Protein AF-A0A2A7BV75-F1 (afdb_monomer)

Radius of gyration: 14.36 Å; Cα contacts (8 Å, |Δi|>4): 130; chains: 1; bounding box: 36×21×47 Å

Sequence (93 aa):
MELDLRRKVLYIFNIAVLPSYRNKGIGSSLLNEAISITNKKDISKIYLEVAESNTIALQLYKKRGFKPIEKMENFYVNTNEHAMEMELIVAKS

Solvent-accessible surface area (backbone atoms only — not comparable to full-atom values): 5697 Å² total; per-residue (Å²): 134,83,81,73,88,80,67,42,69,44,76,55,90,81,86,90,69,60,79,96,56,56,98,69,56,53,70,59,53,54,50,48,53,62,55,57,52,29,82,80,61,70,29,46,36,38,40,35,73,42,51,68,85,44,54,69,58,52,51,53,41,46,75,72,62,33,40,82,76,47,78,39,76,49,62,40,74,92,72,59,37,38,28,33,34,32,41,30,79,48,81,85,129

InterPro domains:
  IPR000182 GNAT domain [PF00583] (7-66)
  IPR000182 GNAT domain [PS51186] (1-91)
  IPR016181 Acyl-CoA N-acyltransferase [SSF55729] (7-87)
  IPR051556 N-terminal and lysine N-acetyltransferase [PTHR42919] (8-86)

Mean predicted aligned error: 5.05 Å

Nearest PDB structures (foldseek):
  2cnt-assembly4_D  TM=9.365E-01  e=6.566E-07  Salmonella enterica subsp. enterica serovar Typhimurium str. LT2
  4pv6-assembly8_N  TM=9.344E-01  e=1.646E-06  Thermoplasma volcanium GSS1
  6ygd-assembly1_A  TM=9.254E-01  e=2.140E-06  Saccharomyces cerevisiae
  7mx2-assembly1_A  TM=9.255E-01  e=1.179E-05  Homo sapiens
  2fia-assembly1_A  TM=8.733E-01  e=1.984E-04  Enterococcus faecalis V583

Secondary structure (DSSP, 8-state):
----TT-EEEE-------GGGTTSSHHHHHHHHHHHTGGGTTEEEEEEEEETT-HHHHHHHHHTT-EEEEEEEEEETTTTEEEEEEEEEPPP-

Structure (mmCIF, N/CA/C/O backbone):
data_AF-A0A2A7BV75-F1
#
_entry.id   AF-A0A2A7BV75-F1
#
loop_
_atom_site.group_PDB
_atom_site.id
_atom_site.type_symbol
_atom_site.label_atom_id
_atom_site.labe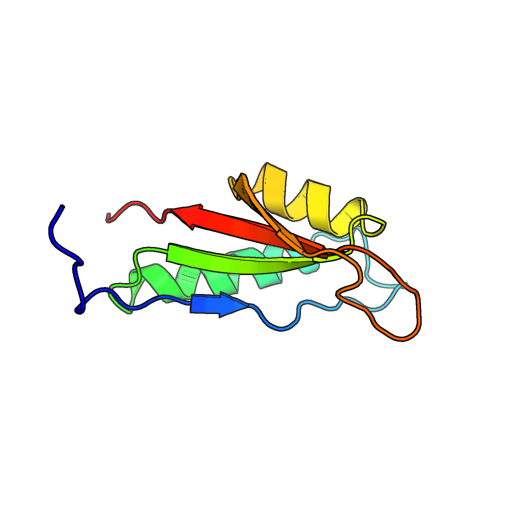l_alt_id
_atom_site.label_comp_id
_atom_site.label_asym_id
_atom_site.label_entity_id
_atom_site.label_seq_id
_atom_site.pdbx_PDB_ins_code
_atom_site.Cartn_x
_atom_site.Cartn_y
_atom_site.Cartn_z
_atom_site.occupancy
_atom_site.B_iso_or_equiv
_atom_site.auth_seq_id
_atom_site.auth_comp_id
_atom_site.auth_asym_id
_atom_site.auth_atom_id
_atom_site.pdbx_PDB_model_num
ATOM 1 N N . MET A 1 1 ? 2.516 3.455 27.360 1.00 44.31 1 MET A N 1
ATOM 2 C CA . MET A 1 1 ? 2.009 3.204 25.997 1.00 44.31 1 MET A CA 1
ATOM 3 C C . MET A 1 1 ? 1.456 1.797 26.004 1.00 44.31 1 MET A C 1
ATOM 5 O O . MET A 1 1 ? 2.223 0.847 26.039 1.00 44.31 1 MET A O 1
ATOM 9 N N . GLU A 1 2 ? 0.146 1.678 26.158 1.00 49.38 2 GLU A N 1
ATOM 10 C CA . GLU A 1 2 ? -0.527 0.387 26.269 1.00 49.38 2 GLU A CA 1
ATOM 11 C C . GLU A 1 2 ? -0.602 -0.225 24.865 1.00 49.38 2 GLU A C 1
ATOM 13 O O . GLU A 1 2 ? -1.156 0.384 23.947 1.00 49.38 2 GLU A O 1
ATOM 18 N N . LEU A 1 3 ? 0.040 -1.377 24.667 1.00 51.22 3 LEU A N 1
ATOM 19 C CA . LEU A 1 3 ? -0.107 -2.163 23.446 1.00 51.22 3 LEU A CA 1
ATOM 20 C C . LEU A 1 3 ? -1.549 -2.675 23.413 1.00 51.22 3 LEU A C 1
ATOM 22 O O . LEU A 1 3 ? -1.908 -3.583 24.160 1.00 51.22 3 LEU A O 1
ATOM 26 N N . ASP A 1 4 ? -2.389 -2.069 22.576 1.00 58.66 4 ASP A N 1
ATOM 27 C CA . ASP A 1 4 ? -3.753 -2.543 22.345 1.00 58.66 4 ASP A CA 1
ATOM 28 C C . ASP A 1 4 ? -3.707 -3.841 21.525 1.00 58.66 4 ASP A C 1
ATOM 30 O O . ASP A 1 4 ? -3.800 -3.844 20.297 1.00 58.66 4 ASP A O 1
ATOM 34 N N . LEU A 1 5 ? -3.543 -4.958 22.236 1.00 59.34 5 LEU A N 1
ATOM 35 C CA . LEU A 1 5 ? -3.475 -6.319 21.698 1.00 59.34 5 LEU A CA 1
ATOM 36 C C . LEU A 1 5 ? -4.798 -6.802 21.065 1.00 59.34 5 LEU A C 1
ATOM 38 O O . LEU A 1 5 ? -4.882 -7.958 20.656 1.00 59.34 5 LEU A O 1
ATOM 42 N N . ARG A 1 6 ? -5.851 -5.969 20.995 1.00 65.69 6 ARG A N 1
ATOM 43 C CA . ARG A 1 6 ? -7.180 -6.380 20.502 1.00 65.69 6 ARG A CA 1
ATOM 44 C C . ARG A 1 6 ? -7.527 -5.879 19.105 1.00 65.69 6 ARG A C 1
ATOM 46 O O . ARG A 1 6 ? -8.533 -6.325 18.550 1.00 65.69 6 ARG A O 1
ATOM 53 N N . ARG A 1 7 ? -6.750 -4.966 18.517 1.00 71.69 7 ARG A N 1
ATOM 54 C CA . ARG A 1 7 ? -7.108 -4.389 17.213 1.00 71.69 7 ARG A CA 1
ATOM 55 C C . ARG A 1 7 ? -6.676 -5.288 16.067 1.00 71.69 7 ARG A C 1
ATOM 57 O O . ARG A 1 7 ? -5.498 -5.583 15.893 1.00 71.69 7 ARG A O 1
ATOM 64 N N . LYS A 1 8 ? -7.655 -5.700 15.263 1.00 88.31 8 LYS A N 1
ATOM 65 C CA . LYS A 1 8 ? -7.411 -6.462 14.040 1.00 88.31 8 LYS A CA 1
ATOM 66 C C . LYS A 1 8 ? -6.772 -5.558 12.994 1.00 88.31 8 LYS A C 1
ATOM 68 O O . LYS A 1 8 ? -7.113 -4.380 12.865 1.00 88.31 8 LYS A O 1
ATOM 73 N N . VAL A 1 9 ? -5.874 -6.146 12.221 1.00 92.19 9 VAL A N 1
ATOM 74 C CA . VAL A 1 9 ? -5.179 -5.495 11.113 1.00 92.19 9 VAL A CA 1
ATOM 75 C C . VAL A 1 9 ? -5.420 -6.298 9.840 1.00 92.19 9 VAL A C 1
ATOM 77 O O . VAL A 1 9 ? -5.634 -7.511 9.899 1.00 92.19 9 VAL A O 1
ATOM 80 N N . LEU A 1 10 ? -5.434 -5.621 8.696 1.00 95.00 10 LEU A N 1
ATOM 81 C CA . LEU A 1 10 ? -5.518 -6.259 7.385 1.00 95.00 10 LEU A CA 1
ATOM 82 C C . LEU A 1 10 ? -4.158 -6.158 6.700 1.00 95.00 10 LEU A C 1
ATOM 84 O O . LEU A 1 10 ? -3.631 -5.061 6.562 1.00 95.00 10 LEU A O 1
ATOM 88 N N . TYR A 1 11 ? -3.624 -7.284 6.235 1.00 96.62 11 TYR A N 1
ATOM 89 C CA . TYR A 1 11 ? -2.438 -7.309 5.379 1.00 96.62 11 TYR A CA 1
ATOM 90 C C . TYR A 1 11 ? -2.853 -7.570 3.933 1.00 96.62 11 TYR A C 1
ATOM 92 O O . TYR A 1 11 ? -3.564 -8.539 3.648 1.00 96.62 11 TYR A O 1
ATOM 100 N N . ILE A 1 12 ? -2.430 -6.697 3.019 1.00 97.38 12 ILE A N 1
ATOM 101 C CA . ILE A 1 12 ? -2.599 -6.898 1.579 1.00 97.38 12 ILE A CA 1
ATOM 102 C C . ILE A 1 12 ? -1.316 -7.521 1.039 1.00 97.38 12 ILE A C 1
ATOM 104 O O . ILE A 1 12 ? -0.341 -6.823 0.799 1.00 97.38 12 ILE A O 1
ATOM 108 N N . PHE A 1 13 ? -1.350 -8.829 0.787 1.00 95.19 13 PHE A N 1
ATOM 109 C CA . PHE A 1 13 ? -0.195 -9.537 0.231 1.00 95.19 13 PHE A CA 1
ATOM 110 C C . PHE A 1 13 ? 0.035 -9.237 -1.250 1.00 95.19 13 PHE A C 1
ATOM 112 O O . PHE A 1 13 ? 1.170 -9.097 -1.684 1.00 95.19 13 PHE A O 1
ATOM 119 N N . ASN A 1 14 ? -1.032 -9.189 -2.057 1.00 94.31 14 ASN A N 1
ATOM 120 C CA . ASN A 1 14 ? -0.908 -9.053 -3.506 1.00 94.31 14 ASN A CA 1
ATOM 121 C C . ASN A 1 14 ? -2.073 -8.271 -4.114 1.00 94.31 14 ASN A C 1
ATOM 123 O O . ASN A 1 14 ? -3.240 -8.603 -3.904 1.00 94.31 14 ASN A O 1
ATOM 127 N N . ILE A 1 15 ? -1.744 -7.293 -4.960 1.00 95.31 15 ILE A N 1
ATOM 128 C CA . ILE A 1 15 ? -2.662 -6.693 -5.932 1.00 95.31 15 ILE A CA 1
ATOM 129 C C . ILE A 1 15 ? -1.959 -6.708 -7.284 1.00 95.31 15 ILE A C 1
ATOM 131 O O . ILE A 1 15 ? -0.919 -6.078 -7.467 1.00 95.31 15 ILE A O 1
ATOM 135 N N . ALA A 1 16 ? -2.549 -7.406 -8.251 1.00 94.88 16 ALA A N 1
ATOM 136 C CA . ALA A 1 16 ? -1.995 -7.534 -9.589 1.00 94.88 16 ALA A CA 1
ATOM 137 C C . ALA A 1 16 ? -3.056 -7.228 -10.647 1.00 94.88 16 ALA A C 1
ATOM 139 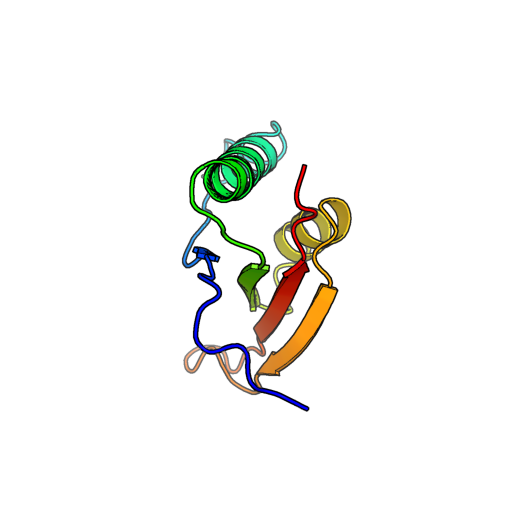O O . ALA A 1 16 ? -4.198 -7.673 -10.568 1.00 94.88 16 ALA A O 1
ATOM 140 N N . VAL A 1 17 ? -2.648 -6.475 -11.667 1.00 95.50 17 VAL A N 1
ATOM 141 C CA . VAL A 1 17 ? -3.445 -6.217 -12.868 1.00 95.50 17 VAL A CA 1
ATOM 142 C C . VAL A 1 17 ? -2.577 -6.531 -14.080 1.00 95.50 17 VAL A C 1
ATOM 144 O O . VAL A 1 17 ? -1.451 -6.025 -14.197 1.00 95.50 17 VAL A O 1
ATOM 147 N N . LEU A 1 18 ? -3.108 -7.362 -14.981 1.00 96.62 18 LEU A N 1
ATOM 148 C CA . LEU A 1 18 ? -2.459 -7.708 -16.245 1.00 96.62 18 LEU A CA 1
ATOM 149 C C . LEU A 1 18 ? -2.083 -6.435 -17.026 1.00 96.62 18 LEU A C 1
ATOM 151 O O . LEU A 1 18 ? -2.890 -5.502 -17.058 1.00 96.62 18 LEU A O 1
ATOM 155 N N . PRO A 1 19 ? -0.906 -6.374 -17.684 1.00 95.25 19 PRO A N 1
ATOM 156 C CA . PRO A 1 19 ? -0.432 -5.166 -18.366 1.00 95.25 19 PRO A CA 1
ATOM 157 C C . PRO A 1 19 ? -1.454 -4.517 -19.312 1.00 95.25 19 PRO A C 1
ATOM 159 O O . PRO A 1 19 ? -1.652 -3.306 -19.249 1.00 95.25 19 PRO A O 1
ATOM 162 N N . SER A 1 20 ? -2.180 -5.316 -20.100 1.00 97.75 20 SER A N 1
ATOM 163 C CA . SER A 1 20 ? -3.219 -4.869 -21.048 1.00 97.75 20 SER A CA 1
ATOM 164 C C . SER A 1 20 ? -4.475 -4.255 -20.397 1.00 97.75 20 SER A C 1
ATOM 166 O O . SER A 1 20 ? -5.319 -3.657 -21.075 1.00 97.75 20 SER A O 1
ATOM 168 N N . TYR A 1 21 ? -4.601 -4.366 -19.075 1.00 96.88 21 TYR A N 1
ATOM 169 C CA . TYR A 1 21 ? -5.729 -3.871 -18.286 1.00 96.88 21 TYR A CA 1
ATOM 170 C C . TYR A 1 21 ? -5.332 -2.766 -17.289 1.00 96.88 21 TYR A C 1
ATOM 172 O O . TYR A 1 21 ? -6.180 -2.254 -16.555 1.00 96.88 21 TYR A O 1
ATOM 180 N N . ARG A 1 22 ? -4.058 -2.354 -17.258 1.00 93.88 22 ARG A N 1
ATOM 181 C CA . ARG A 1 22 ? -3.582 -1.262 -16.390 1.00 93.88 22 ARG A CA 1
ATOM 182 C C . ARG A 1 22 ? -4.117 0.097 -16.852 1.00 93.88 22 ARG A C 1
ATOM 184 O O . ARG A 1 22 ? -4.617 0.239 -17.962 1.00 93.88 22 ARG A O 1
ATOM 191 N N . ASN A 1 23 ? -4.033 1.100 -15.974 1.00 91.44 23 ASN A N 1
ATOM 192 C CA . ASN A 1 23 ? -4.498 2.479 -16.206 1.00 91.44 23 ASN A CA 1
ATOM 193 C C . ASN A 1 23 ? -6.006 2.638 -16.495 1.00 91.44 23 ASN A C 1
ATOM 195 O O . ASN A 1 23 ? -6.447 3.711 -16.885 1.00 91.44 23 ASN A O 1
ATOM 199 N N . LYS A 1 24 ? -6.813 1.601 -16.232 1.00 95.88 24 LYS A N 1
ATOM 200 C CA . LYS A 1 24 ? -8.283 1.604 -16.376 1.00 95.88 24 LYS A CA 1
ATOM 201 C C . LYS A 1 24 ? -9.030 1.695 -15.037 1.00 95.88 24 LYS A C 1
ATOM 203 O O . LYS A 1 24 ? -10.194 1.336 -14.944 1.00 95.88 24 LYS A O 1
ATOM 208 N N . GLY A 1 25 ? -8.343 2.080 -13.959 1.00 95.75 25 GLY A N 1
ATOM 209 C CA . GLY A 1 25 ? -8.931 2.167 -12.614 1.00 95.75 25 GLY A CA 1
ATOM 210 C C . GLY A 1 25 ? -9.105 0.833 -11.870 1.00 95.75 25 GLY A C 1
ATO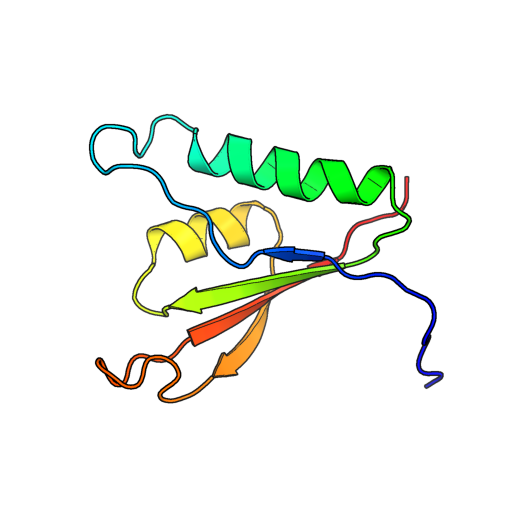M 211 O O . GLY A 1 25 ? -9.482 0.848 -10.703 1.00 95.75 25 GLY A O 1
ATOM 212 N N . ILE A 1 26 ? -8.762 -0.308 -12.475 1.00 97.56 26 ILE A N 1
ATOM 213 C CA . ILE A 1 26 ? -8.959 -1.641 -11.870 1.00 97.56 26 ILE A CA 1
ATOM 214 C C . ILE A 1 26 ? -8.183 -1.800 -10.556 1.00 97.56 26 ILE A C 1
ATOM 216 O O . ILE A 1 26 ? -8.769 -2.179 -9.548 1.00 97.56 26 ILE A O 1
ATOM 220 N N . GLY A 1 27 ? -6.893 -1.445 -10.528 1.00 96.75 27 GLY A N 1
ATOM 221 C CA . GLY A 1 27 ? -6.087 -1.524 -9.300 1.00 96.75 27 GLY A CA 1
ATOM 222 C C . GLY A 1 27 ? -6.643 -0.649 -8.170 1.00 96.75 27 GLY A C 1
ATOM 223 O O . GLY A 1 27 ? -6.698 -1.078 -7.023 1.00 96.75 27 GLY A O 1
ATOM 224 N N . SER A 1 28 ? -7.150 0.541 -8.511 1.00 97.19 28 SER A N 1
ATOM 225 C CA . SER A 1 28 ? -7.876 1.403 -7.569 1.00 97.19 28 SER A CA 1
ATOM 226 C C . SER A 1 28 ? -9.144 0.740 -7.038 1.00 97.19 28 SER A C 1
ATOM 228 O O . SER A 1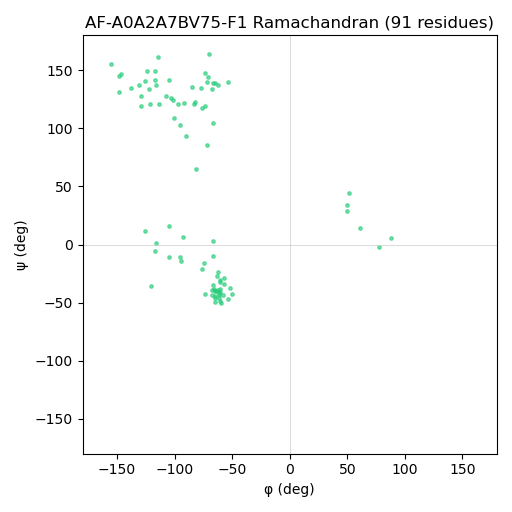 28 ? -9.417 0.836 -5.849 1.00 97.19 28 SER A O 1
ATOM 230 N N . SER A 1 29 ? -9.917 0.083 -7.904 1.00 97.75 29 SER A N 1
ATOM 231 C CA . SER A 1 29 ? -11.148 -0.602 -7.506 1.00 97.75 29 SER A CA 1
ATOM 232 C C . SER A 1 29 ? -10.867 -1.768 -6.559 1.00 97.75 29 SER A C 1
ATOM 234 O O . SER A 1 29 ? -11.542 -1.894 -5.544 1.00 97.75 29 SER A O 1
ATOM 236 N N . LEU A 1 30 ? -9.846 -2.579 -6.854 1.00 97.56 30 LEU A N 1
ATOM 237 C CA . LEU A 1 30 ? -9.425 -3.693 -5.996 1.00 97.56 30 LEU A CA 1
ATOM 238 C C . LEU A 1 30 ? -8.975 -3.201 -4.616 1.00 97.56 30 LEU A C 1
ATOM 240 O O . LEU A 1 30 ? -9.401 -3.735 -3.596 1.00 97.56 30 LEU A O 1
ATOM 244 N N . LEU A 1 31 ? -8.152 -2.150 -4.581 1.00 97.44 31 LEU A N 1
ATOM 245 C CA . LEU A 1 31 ? -7.683 -1.559 -3.330 1.00 97.44 31 LEU A CA 1
ATOM 246 C C . LEU A 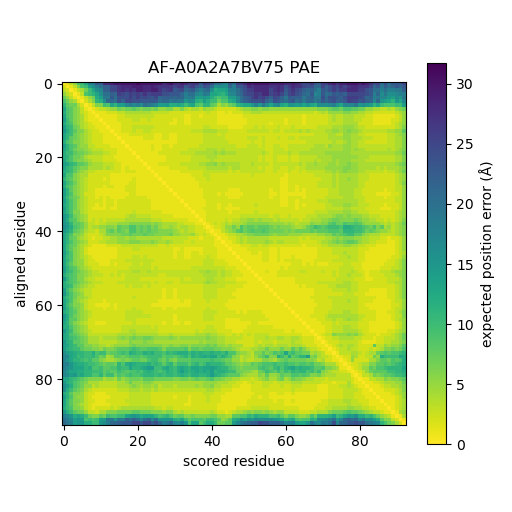1 31 ? -8.835 -0.965 -2.508 1.00 97.44 31 LEU A C 1
ATOM 248 O O . LEU A 1 31 ? -8.872 -1.140 -1.295 1.00 97.44 31 LEU A O 1
ATOM 252 N N . ASN A 1 32 ? -9.795 -0.302 -3.155 1.00 95.81 32 ASN A N 1
ATOM 253 C CA . ASN A 1 32 ? -10.976 0.224 -2.470 1.00 95.81 32 ASN A CA 1
ATOM 254 C C . ASN A 1 32 ? -11.821 -0.881 -1.848 1.00 95.81 32 ASN A C 1
ATOM 256 O O . ASN A 1 32 ? -12.317 -0.698 -0.743 1.00 95.81 32 ASN A O 1
ATOM 260 N N . GLU A 1 33 ? -11.969 -2.015 -2.530 1.00 95.25 33 GLU A N 1
ATOM 261 C CA . GLU A 1 33 ? -12.692 -3.151 -1.969 1.00 95.25 33 GLU A CA 1
ATOM 262 C C . GLU A 1 33 ? -11.943 -3.755 -0.776 1.00 95.25 33 GLU A C 1
ATOM 264 O O . GLU A 1 33 ? -12.550 -4.040 0.251 1.00 95.25 33 GLU A O 1
ATOM 269 N N . ALA A 1 34 ? -10.611 -3.851 -0.835 1.00 94.88 34 ALA A N 1
ATOM 270 C CA . ALA A 1 34 ? -9.818 -4.272 0.321 1.00 94.88 34 ALA A CA 1
ATOM 271 C C . ALA A 1 34 ? -9.985 -3.317 1.519 1.00 94.88 34 ALA A C 1
ATOM 273 O O . ALA A 1 34 ? -10.127 -3.764 2.657 1.00 94.88 34 ALA A O 1
ATOM 274 N N . ILE A 1 35 ? -10.026 -2.004 1.266 1.00 94.94 35 ILE A N 1
ATOM 275 C CA . ILE A 1 35 ? -10.311 -0.995 2.292 1.00 94.94 35 ILE A CA 1
ATOM 276 C C . ILE A 1 35 ? -11.751 -1.138 2.808 1.00 94.94 35 ILE A C 1
ATOM 278 O O . ILE A 1 35 ? -11.967 -1.024 4.006 1.00 94.94 35 ILE A O 1
ATOM 282 N N . SER A 1 36 ? -12.735 -1.440 1.957 1.00 93.56 36 SER A N 1
ATOM 283 C CA . SER A 1 36 ? -14.147 -1.548 2.362 1.00 93.56 36 SER A CA 1
ATOM 284 C C . SER A 1 36 ? -14.394 -2.677 3.378 1.00 93.56 36 SER A C 1
ATOM 286 O O . SER A 1 36 ? -15.297 -2.579 4.216 1.00 93.56 36 SER A O 1
ATOM 288 N N . ILE A 1 37 ? -13.559 -3.726 3.362 1.00 91.62 37 ILE A N 1
ATOM 289 C CA . ILE A 1 37 ? -13.608 -4.844 4.316 1.00 91.62 37 ILE A CA 1
ATOM 290 C C . ILE A 1 37 ? -13.402 -4.367 5.760 1.00 91.62 37 ILE A C 1
ATOM 292 O O . ILE A 1 37 ? -13.974 -4.958 6.683 1.00 91.62 37 ILE A O 1
ATOM 296 N N . THR A 1 38 ? -12.612 -3.312 5.980 1.00 91.19 38 THR A N 1
ATOM 297 C CA . THR A 1 38 ? -12.243 -2.867 7.332 1.00 91.19 38 THR A CA 1
ATOM 298 C C . THR A 1 38 ? -13.441 -2.338 8.116 1.00 91.19 38 THR A C 1
ATOM 300 O O . THR A 1 38 ? -13.575 -2.656 9.301 1.00 91.19 38 THR A O 1
ATOM 303 N N . ASN A 1 39 ? -14.385 -1.685 7.428 1.00 84.75 39 ASN A N 1
ATOM 304 C CA . ASN A 1 39 ? -15.641 -1.179 7.989 1.00 84.75 39 ASN A CA 1
ATOM 305 C C . ASN A 1 39 ? -16.488 -2.278 8.651 1.00 84.75 39 ASN A C 1
ATOM 307 O O . ASN A 1 39 ? -17.246 -2.010 9.576 1.00 84.75 39 ASN A O 1
ATOM 311 N N . LYS A 1 40 ? -16.374 -3.530 8.189 1.00 83.25 40 LYS A N 1
ATOM 312 C CA . LYS A 1 40 ? -17.197 -4.654 8.668 1.00 83.25 40 LYS A CA 1
ATOM 313 C C . LYS A 1 40 ? -16.526 -5.481 9.766 1.00 83.25 40 LYS A C 1
ATOM 315 O O . LYS A 1 40 ? -17.166 -6.367 10.325 1.00 83.25 40 LYS A O 1
ATOM 320 N N . LYS A 1 41 ? -15.229 -5.275 10.024 1.00 84.12 41 LYS A N 1
ATOM 321 C CA . LYS A 1 41 ? -14.402 -6.219 10.800 1.00 84.12 41 LYS A CA 1
ATOM 322 C C . LYS A 1 41 ? -13.672 -5.612 12.001 1.00 84.12 41 LYS A C 1
ATOM 324 O O . LYS A 1 41 ? -12.830 -6.302 12.573 1.00 84.12 41 LYS A O 1
ATOM 329 N N . ASP A 1 42 ? -14.007 -4.380 12.392 1.00 86.00 42 ASP A N 1
ATOM 330 C CA . ASP A 1 42 ? -13.311 -3.622 13.450 1.00 86.00 42 ASP A CA 1
ATOM 331 C C . ASP A 1 42 ? -11.788 -3.580 13.219 1.00 86.00 42 ASP A C 1
ATOM 333 O O . ASP A 1 42 ? -10.974 -3.835 14.107 1.00 86.00 42 ASP A O 1
ATOM 337 N N . ILE A 1 43 ? -11.403 -3.329 11.964 1.00 91.81 43 ILE A N 1
ATOM 338 C CA . ILE A 1 43 ? -10.005 -3.230 11.544 1.00 91.81 43 ILE A CA 1
ATOM 339 C C . ILE A 1 43 ? -9.623 -1.757 11.519 1.00 91.81 43 ILE A C 1
ATOM 341 O O . ILE A 1 43 ? -10.212 -0.972 10.781 1.00 91.81 43 ILE A O 1
ATOM 345 N N . SER A 1 44 ? -8.612 -1.382 12.299 1.00 91.12 44 SER A N 1
ATOM 346 C CA . SER A 1 44 ? -8.162 0.013 12.390 1.00 91.12 44 SER A CA 1
ATOM 347 C C . SER A 1 44 ? -7.014 0.353 11.445 1.00 91.12 44 SER A C 1
ATOM 349 O O . SER A 1 44 ? -6.671 1.525 11.301 1.00 91.12 44 SER A O 1
ATOM 351 N N . LYS A 1 45 ? -6.360 -0.661 10.866 1.00 93.44 45 LYS A N 1
ATOM 352 C CA . LYS A 1 45 ? -5.132 -0.485 10.088 1.00 93.44 45 LYS A CA 1
ATOM 353 C C . LYS A 1 45 ? -5.024 -1.474 8.937 1.00 93.44 45 LYS A C 1
ATOM 355 O O . LYS A 1 45 ? -5.443 -2.627 9.065 1.00 93.44 45 LYS A O 1
ATOM 360 N N . ILE A 1 46 ? -4.415 -1.013 7.851 1.00 96.56 46 ILE A N 1
ATOM 361 C CA . ILE A 1 46 ? -4.026 -1.835 6.708 1.00 96.56 46 ILE A CA 1
A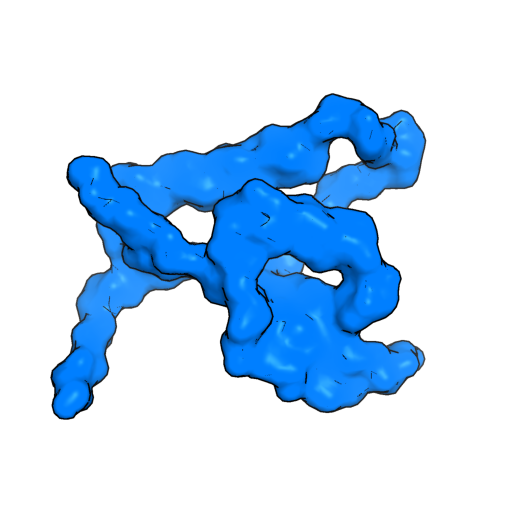TOM 362 C C . ILE A 1 46 ? -2.526 -1.698 6.490 1.00 96.56 46 ILE A C 1
ATOM 364 O O . ILE A 1 46 ? -2.028 -0.574 6.463 1.00 96.56 46 ILE A O 1
ATOM 368 N N . TYR A 1 47 ? -1.854 -2.824 6.284 1.00 97.38 47 TYR A N 1
ATOM 369 C CA . TYR A 1 47 ? -0.442 -2.899 5.933 1.00 97.38 47 TYR A CA 1
ATOM 370 C C . TYR A 1 47 ? -0.253 -3.520 4.553 1.00 97.38 47 TYR A C 1
ATOM 372 O O . TYR A 1 47 ? -1.056 -4.350 4.107 1.00 97.38 47 TYR A O 1
ATOM 380 N N . LEU A 1 48 ? 0.808 -3.090 3.882 1.00 97.81 48 LEU A N 1
ATOM 381 C CA . LEU A 1 48 ? 1.313 -3.699 2.660 1.00 97.81 48 LEU A CA 1
ATOM 382 C C . LEU A 1 48 ? 2.796 -3.401 2.501 1.00 97.81 48 LEU A C 1
ATOM 384 O O . LEU A 1 48 ? 3.280 -2.361 2.948 1.00 97.81 48 LEU A O 1
ATOM 388 N N . GLU A 1 49 ? 3.475 -4.260 1.762 1.00 96.94 49 GLU A N 1
ATOM 389 C CA . GLU A 1 49 ? 4.821 -4.034 1.273 1.00 96.94 49 GLU A CA 1
ATOM 390 C C . GLU A 1 49 ? 4.788 -3.693 -0.220 1.00 96.94 49 GLU A C 1
ATOM 392 O O . GLU A 1 49 ? 4.024 -4.249 -1.014 1.00 96.94 49 GLU A O 1
ATOM 397 N N . VAL A 1 50 ? 5.641 -2.762 -0.635 1.00 96.12 50 VAL A N 1
ATOM 398 C CA . VAL A 1 50 ? 5.786 -2.394 -2.044 1.00 96.12 50 VAL A CA 1
ATOM 399 C C . VAL A 1 50 ? 7.251 -2.209 -2.396 1.00 96.12 50 VAL A C 1
ATOM 401 O O . VAL A 1 50 ? 8.006 -1.576 -1.666 1.00 96.12 50 VAL A O 1
ATOM 404 N N . ALA A 1 51 ? 7.660 -2.772 -3.528 1.00 95.25 51 ALA A N 1
ATOM 405 C CA . ALA A 1 51 ? 9.009 -2.611 -4.055 1.00 95.25 51 ALA A CA 1
ATOM 406 C C . ALA A 1 51 ? 9.296 -1.132 -4.388 1.00 95.25 51 ALA A C 1
ATOM 408 O O . ALA A 1 51 ? 8.431 -0.458 -4.961 1.00 95.25 51 ALA A O 1
ATOM 409 N N . GLU A 1 52 ? 10.486 -0.617 -4.056 1.00 93.06 52 GLU A N 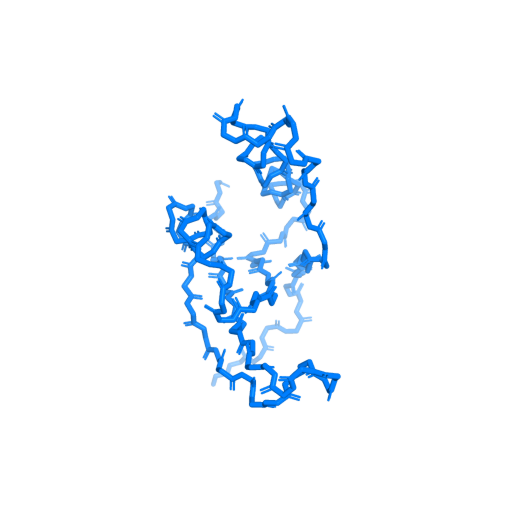1
ATOM 410 C CA . GLU A 1 52 ? 10.832 0.797 -4.295 1.00 93.06 52 GLU A CA 1
ATOM 411 C C . GLU A 1 52 ? 10.781 1.173 -5.786 1.00 93.06 52 GLU A C 1
ATOM 413 O O . GLU A 1 52 ? 10.409 2.301 -6.123 1.00 93.06 52 GLU A O 1
ATOM 418 N N . SER A 1 53 ? 11.070 0.232 -6.696 1.00 94.19 53 SER A N 1
ATOM 419 C CA . SER A 1 53 ? 10.972 0.479 -8.140 1.00 94.19 53 SER A CA 1
ATOM 420 C C . SER A 1 53 ? 9.528 0.522 -8.655 1.00 94.19 53 SER A C 1
ATOM 422 O O . SER A 1 53 ? 9.272 1.047 -9.746 1.00 94.19 53 SER A O 1
ATOM 424 N N . ASN A 1 54 ? 8.550 0.027 -7.885 1.00 94.38 54 ASN A N 1
ATOM 425 C CA . ASN A 1 54 ? 7.147 -0.030 -8.291 1.00 94.38 54 ASN A CA 1
ATOM 426 C C . ASN A 1 54 ? 6.440 1.317 -8.073 1.00 94.38 54 ASN A C 1
ATOM 428 O O . ASN A 1 54 ? 5.504 1.467 -7.282 1.00 94.38 54 ASN A O 1
ATOM 432 N N . THR A 1 55 ? 6.894 2.318 -8.825 1.00 94.19 55 THR A N 1
ATOM 433 C CA . THR A 1 55 ? 6.420 3.706 -8.754 1.00 94.19 55 THR A CA 1
ATOM 434 C C . THR A 1 55 ? 4.913 3.840 -8.985 1.00 94.19 55 THR A C 1
ATOM 436 O O . THR A 1 55 ? 4.269 4.674 -8.347 1.00 94.19 55 THR A O 1
ATOM 439 N N . ILE A 1 56 ? 4.323 2.993 -9.835 1.00 93.94 56 ILE A N 1
ATOM 440 C CA . ILE A 1 56 ? 2.878 2.980 -10.109 1.00 93.94 56 ILE A CA 1
ATOM 441 C C . ILE A 1 56 ? 2.097 2.583 -8.850 1.00 93.94 56 ILE A C 1
ATOM 443 O O . ILE A 1 56 ? 1.148 3.276 -8.475 1.00 93.94 56 ILE A O 1
ATOM 447 N N . ALA A 1 57 ? 2.493 1.494 -8.182 1.00 95.94 57 ALA A N 1
ATOM 448 C CA . ALA A 1 57 ? 1.838 1.046 -6.955 1.00 95.94 57 ALA A CA 1
ATOM 449 C C . ALA A 1 57 ? 2.064 2.038 -5.806 1.00 95.94 57 ALA A C 1
ATOM 451 O O . ALA A 1 57 ? 1.108 2.422 -5.138 1.00 95.94 57 ALA A O 1
ATOM 452 N N . LEU A 1 58 ? 3.290 2.550 -5.648 1.00 96.31 58 LEU A N 1
ATOM 453 C CA . LEU A 1 58 ? 3.608 3.597 -4.671 1.00 96.31 58 LEU A CA 1
ATOM 454 C C . LEU A 1 58 ? 2.698 4.823 -4.824 1.00 96.31 58 LEU A C 1
ATOM 456 O O . LEU A 1 58 ? 2.151 5.321 -3.841 1.00 96.31 58 LEU A O 1
ATOM 460 N N . GLN A 1 59 ? 2.508 5.315 -6.051 1.00 95.69 59 GLN A N 1
ATOM 461 C CA . GLN A 1 59 ? 1.610 6.441 -6.309 1.00 95.69 59 GLN A CA 1
ATOM 462 C C . GLN A 1 59 ? 0.149 6.096 -6.011 1.00 95.69 59 GLN A C 1
ATOM 464 O O . GLN A 1 59 ? -0.565 6.930 -5.454 1.00 95.69 59 GLN A O 1
ATOM 469 N N . LEU A 1 60 ? -0.302 4.889 -6.365 1.00 96.12 60 LEU A N 1
ATOM 470 C CA . LEU A 1 60 ? -1.651 4.422 -6.051 1.00 96.12 60 LEU A CA 1
ATOM 471 C C . LEU A 1 60 ? -1.894 4.415 -4.535 1.00 96.12 60 LEU A C 1
ATOM 473 O O . LEU A 1 60 ? -2.876 5.002 -4.081 1.00 96.12 60 LEU A O 1
ATOM 477 N N . TYR A 1 61 ? -0.994 3.809 -3.760 1.00 97.69 61 TYR A N 1
ATOM 478 C CA . TYR A 1 61 ? -1.122 3.708 -2.306 1.00 97.69 61 TYR A CA 1
ATOM 479 C C . TYR A 1 61 ? -1.058 5.083 -1.634 1.00 97.69 61 TYR A C 1
ATOM 481 O O . TYR A 1 61 ? -1.951 5.422 -0.855 1.00 97.69 61 TYR A O 1
ATOM 489 N N . LYS A 1 62 ? -0.099 5.941 -2.015 1.00 97.19 62 LYS A N 1
ATOM 490 C CA . LYS A 1 62 ? -0.009 7.323 -1.504 1.00 97.19 62 LYS A CA 1
ATOM 491 C C . LYS A 1 62 ? -1.285 8.125 -1.775 1.00 97.19 62 LYS A C 1
ATOM 493 O O . LYS A 1 62 ? -1.789 8.794 -0.878 1.00 97.19 62 LYS A O 1
ATOM 498 N N . LYS A 1 63 ? -1.864 8.018 -2.980 1.00 96.19 63 LYS A N 1
ATOM 499 C CA . LYS A 1 63 ? -3.141 8.676 -3.326 1.00 96.19 63 LYS A CA 1
ATOM 500 C C . LYS A 1 63 ? -4.322 8.191 -2.480 1.00 96.19 63 LYS A C 1
ATOM 502 O O . LYS A 1 63 ? -5.303 8.915 -2.356 1.00 96.19 63 LYS A O 1
ATOM 507 N N . ARG A 1 64 ? -4.245 6.984 -1.915 1.00 95.69 64 ARG A N 1
ATOM 508 C CA . ARG A 1 64 ? -5.255 6.418 -1.005 1.00 95.69 64 ARG A CA 1
ATOM 509 C C . ARG A 1 64 ? -4.967 6.685 0.472 1.00 95.69 64 ARG A C 1
ATOM 511 O O . ARG A 1 64 ? -5.694 6.182 1.317 1.00 95.69 64 ARG A O 1
ATOM 518 N N . GLY A 1 65 ? -3.950 7.488 0.779 1.00 96.81 65 GLY A N 1
ATOM 519 C CA . GLY A 1 65 ? -3.622 7.895 2.144 1.00 96.81 65 GLY A CA 1
ATOM 520 C C . GLY A 1 65 ? -2.680 6.947 2.882 1.00 96.81 65 GLY A C 1
ATOM 521 O O . GLY A 1 65 ? -2.418 7.183 4.060 1.00 96.81 65 GLY A O 1
ATOM 522 N N . PHE A 1 66 ? -2.146 5.917 2.214 1.00 97.88 66 PHE A N 1
ATOM 523 C CA . PHE A 1 66 ? -1.092 5.096 2.803 1.00 97.88 66 PHE A CA 1
ATOM 524 C C . PHE A 1 66 ? 0.167 5.935 3.022 1.00 97.88 66 PHE A C 1
ATOM 526 O O . PHE A 1 66 ? 0.571 6.722 2.157 1.00 97.88 66 PHE A O 1
ATOM 533 N N . LYS A 1 67 ? 0.813 5.728 4.166 1.00 97.81 67 LYS A N 1
ATOM 534 C CA . LYS A 1 67 ? 2.059 6.385 4.555 1.00 97.81 67 LYS A CA 1
ATOM 535 C C . LYS A 1 67 ? 3.167 5.345 4.701 1.00 97.81 67 LYS A C 1
ATOM 537 O O . LYS A 1 67 ? 2.885 4.256 5.190 1.00 97.81 67 LYS A O 1
ATOM 542 N N . PRO A 1 68 ? 4.404 5.651 4.284 1.00 96.62 68 PRO A N 1
ATOM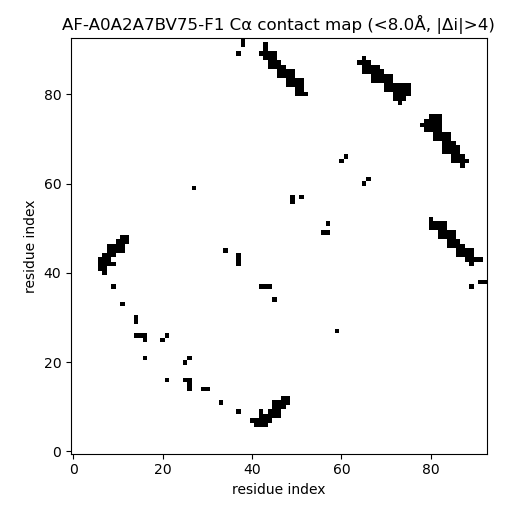 543 C CA . PRO A 1 68 ? 5.532 4.763 4.533 1.00 96.62 68 PRO A CA 1
ATOM 544 C C . PRO A 1 68 ? 5.826 4.700 6.033 1.00 96.62 68 PRO A C 1
ATOM 546 O O . PRO A 1 68 ? 5.769 5.734 6.702 1.00 96.62 68 PRO A O 1
ATOM 549 N N . ILE A 1 69 ? 6.136 3.509 6.539 1.00 96.38 69 ILE A N 1
ATOM 550 C CA . ILE A 1 69 ? 6.473 3.302 7.955 1.00 96.38 69 ILE A CA 1
ATOM 551 C C . ILE A 1 69 ? 7.867 2.712 8.144 1.00 96.38 69 ILE A C 1
ATOM 553 O O . ILE A 1 69 ? 8.572 3.127 9.059 1.00 96.38 69 ILE A O 1
ATOM 557 N N . GLU A 1 70 ? 8.299 1.829 7.244 1.00 93.81 70 GLU A N 1
ATOM 558 C CA . GLU A 1 70 ? 9.598 1.173 7.331 1.00 93.81 70 GLU A CA 1
ATOM 559 C C . GLU A 1 70 ? 10.157 0.890 5.935 1.00 93.81 70 GLU A C 1
ATOM 561 O O . GLU A 1 70 ? 9.418 0.603 4.988 1.00 93.81 70 GLU A O 1
ATOM 566 N N . LYS A 1 71 ? 11.480 0.999 5.799 1.00 93.56 71 LYS A N 1
ATOM 567 C CA . LYS A 1 71 ? 12.211 0.547 4.617 1.00 93.56 71 LYS A CA 1
ATOM 568 C C . LYS A 1 71 ? 12.864 -0.788 4.948 1.00 93.56 71 LYS A C 1
ATOM 570 O O . LYS A 1 71 ? 13.646 -0.875 5.886 1.00 93.56 71 LYS A O 1
ATOM 575 N N . MET A 1 72 ? 12.577 -1.798 4.139 1.00 92.00 72 MET A N 1
ATOM 576 C CA . MET A 1 72 ? 13.142 -3.135 4.265 1.00 92.00 72 MET A CA 1
ATOM 577 C C . MET A 1 72 ? 14.264 -3.293 3.243 1.00 92.00 72 MET A C 1
ATOM 579 O O . MET A 1 72 ? 14.029 -3.348 2.029 1.00 92.00 72 MET A O 1
ATOM 583 N N . GLU A 1 73 ? 15.502 -3.322 3.729 1.00 88.69 73 GLU A N 1
ATOM 584 C CA . GLU A 1 73 ? 16.669 -3.473 2.869 1.00 88.69 73 GLU A CA 1
ATOM 585 C C . GLU A 1 73 ? 16.772 -4.894 2.301 1.00 88.69 73 GLU A C 1
ATOM 587 O O . GLU A 1 73 ? 16.522 -5.864 3.010 1.00 88.69 73 GLU A O 1
ATOM 592 N N . ASN A 1 74 ? 17.145 -5.020 1.019 1.00 84.38 74 ASN A N 1
ATOM 593 C CA . ASN A 1 74 ? 17.347 -6.299 0.327 1.00 84.38 74 ASN A CA 1
ATOM 594 C C . ASN A 1 74 ? 16.185 -7.300 0.487 1.00 84.38 74 ASN A C 1
ATOM 596 O O . ASN A 1 74 ? 16.399 -8.509 0.534 1.00 84.38 74 ASN A O 1
ATOM 600 N N . PHE A 1 75 ? 14.951 -6.791 0.567 1.00 82.38 75 PHE A N 1
ATOM 601 C CA . PHE A 1 75 ? 13.751 -7.589 0.816 1.00 82.38 75 PHE A CA 1
ATOM 602 C C . PHE A 1 75 ? 13.506 -8.626 -0.288 1.00 82.38 75 PHE A C 1
ATOM 604 O O . PHE A 1 75 ? 13.192 -9.785 -0.016 1.00 82.38 75 PHE A O 1
ATOM 611 N N . TYR A 1 76 ? 13.698 -8.234 -1.550 1.00 81.38 76 TYR A N 1
ATOM 612 C CA . TYR A 1 76 ? 13.621 -9.157 -2.677 1.00 81.38 76 TYR A CA 1
ATOM 613 C C . TYR A 1 76 ? 15.001 -9.759 -2.956 1.00 81.38 76 TYR A C 1
ATOM 615 O O . TYR A 1 76 ? 15.800 -9.204 -3.709 1.00 81.38 76 TYR A O 1
ATOM 623 N N . VAL A 1 77 ? 15.258 -10.932 -2.369 1.00 80.38 77 VAL A N 1
ATOM 624 C CA . VAL A 1 77 ? 16.561 -11.632 -2.396 1.00 80.38 77 VAL A CA 1
ATOM 625 C C . VAL A 1 77 ? 17.131 -11.801 -3.810 1.00 80.38 77 VAL A C 1
ATOM 627 O O . VAL A 1 77 ? 18.331 -11.668 -4.017 1.00 80.38 77 VAL A O 1
ATOM 630 N N . ASN A 1 78 ? 16.279 -12.054 -4.807 1.00 83.31 78 ASN A N 1
ATOM 631 C CA . ASN A 1 78 ? 16.731 -12.301 -6.181 1.00 83.31 78 ASN A CA 1
ATOM 632 C C . ASN A 1 78 ? 17.159 -11.033 -6.932 1.00 83.31 78 ASN A C 1
ATOM 634 O O . ASN A 1 78 ? 17.865 -11.127 -7.933 1.00 83.31 78 ASN A O 1
ATOM 638 N N . THR A 1 79 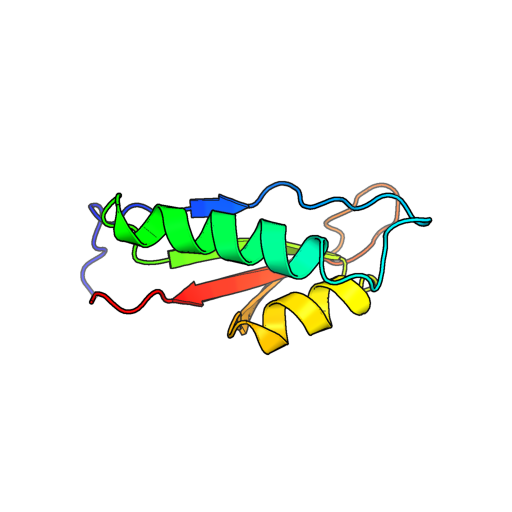? 16.703 -9.861 -6.495 1.00 82.81 79 THR A N 1
ATOM 639 C CA . THR A 1 79 ? 16.951 -8.581 -7.174 1.00 82.81 79 THR A CA 1
ATOM 640 C C . THR A 1 79 ? 17.758 -7.606 -6.319 1.00 82.81 79 THR A C 1
ATOM 642 O O . THR A 1 79 ? 18.121 -6.543 -6.817 1.00 82.81 79 THR A O 1
ATOM 645 N N . ASN A 1 80 ? 18.047 -7.952 -5.056 1.00 85.00 80 ASN A N 1
ATOM 646 C CA . ASN A 1 80 ? 18.549 -7.039 -4.020 1.00 85.00 80 ASN A CA 1
ATOM 647 C C . ASN A 1 80 ? 17.709 -5.759 -3.912 1.00 85.00 80 ASN A C 1
ATOM 649 O O . ASN A 1 80 ? 18.206 -4.691 -3.561 1.00 85.00 80 ASN A O 1
ATOM 653 N N . GLU A 1 81 ? 16.424 -5.851 -4.253 1.00 89.81 81 GLU A N 1
ATOM 654 C CA . GLU A 1 81 ? 15.550 -4.692 -4.271 1.00 89.81 81 GLU A CA 1
ATOM 655 C C . GLU A 1 81 ? 14.985 -4.431 -2.874 1.00 89.81 81 GLU A C 1
ATOM 657 O O . GLU A 1 81 ? 14.527 -5.342 -2.174 1.00 89.81 81 GLU A O 1
ATOM 662 N N . HIS A 1 82 ? 15.002 -3.160 -2.480 1.00 91.75 82 HIS A N 1
ATOM 663 C CA . HIS A 1 82 ? 14.378 -2.698 -1.251 1.00 91.75 82 HIS A CA 1
ATOM 664 C C . HIS A 1 82 ? 12.853 -2.673 -1.379 1.00 91.75 82 HIS A C 1
ATOM 666 O O . HIS A 1 82 ? 12.291 -2.364 -2.435 1.00 91.75 82 HIS A O 1
ATOM 672 N N . ALA A 1 83 ? 12.180 -2.923 -0.265 1.00 94.19 83 ALA A N 1
ATOM 673 C CA . ALA A 1 83 ? 10.750 -2.710 -0.144 1.00 94.19 83 ALA A CA 1
ATOM 674 C C . ALA A 1 83 ? 10.456 -1.603 0.867 1.00 94.19 83 ALA A C 1
ATOM 676 O O . ALA A 1 83 ? 11.280 -1.242 1.706 1.00 94.19 83 ALA A O 1
ATOM 677 N N . MET A 1 84 ? 9.252 -1.067 0.775 1.00 95.94 84 MET A N 1
ATOM 678 C CA . MET A 1 84 ? 8.701 -0.093 1.695 1.00 95.94 84 MET A CA 1
ATOM 679 C C . MET A 1 84 ? 7.430 -0.682 2.284 1.00 95.94 84 MET A C 1
ATOM 681 O O . MET A 1 84 ? 6.502 -1.003 1.539 1.00 95.94 84 MET A O 1
ATOM 685 N N . GLU A 1 85 ? 7.389 -0.827 3.602 1.00 97.25 85 GLU A N 1
ATOM 686 C CA . GLU A 1 85 ? 6.143 -1.112 4.298 1.00 97.25 85 GLU A CA 1
ATOM 687 C C . GLU A 1 85 ? 5.334 0.184 4.395 1.00 97.25 85 GLU A C 1
ATOM 689 O O . GLU A 1 85 ? 5.858 1.266 4.699 1.00 97.25 85 GLU A O 1
ATOM 694 N N . MET A 1 86 ? 4.044 0.089 4.091 1.00 97.94 86 MET A N 1
ATOM 695 C CA . MET A 1 86 ? 3.115 1.205 4.125 1.00 97.94 86 MET A CA 1
ATOM 696 C C . MET A 1 86 ? 1.909 0.888 5.005 1.00 97.94 86 MET A C 1
ATOM 698 O O . MET A 1 86 ? 1.351 -0.203 4.943 1.00 97.94 86 MET A O 1
ATOM 702 N N . GLU A 1 87 ? 1.454 1.888 5.757 1.00 97.75 87 GLU A N 1
ATOM 703 C CA . GLU A 1 87 ? 0.294 1.812 6.643 1.00 97.75 87 GLU A CA 1
ATOM 704 C C . GLU A 1 87 ? -0.815 2.760 6.173 1.00 97.75 87 GLU A C 1
ATOM 706 O O . GLU A 1 87 ? -0.566 3.924 5.847 1.00 97.75 87 GLU A O 1
ATOM 711 N N . LEU A 1 88 ? -2.061 2.288 6.203 1.00 96.75 88 LEU A N 1
ATOM 712 C CA . LEU A 1 88 ? -3.251 3.134 6.195 1.00 96.75 88 LEU A CA 1
ATOM 713 C C . LEU A 1 88 ? -3.981 2.997 7.533 1.00 96.75 88 LEU A C 1
ATOM 715 O O . LEU A 1 88 ? -4.439 1.910 7.886 1.00 96.75 88 LEU A O 1
ATOM 719 N N . ILE A 1 89 ? -4.142 4.115 8.244 1.00 94.19 89 ILE A N 1
ATOM 720 C CA . ILE A 1 89 ? -5.019 4.199 9.416 1.00 94.19 89 ILE A CA 1
ATOM 721 C C . ILE A 1 89 ? -6.449 4.411 8.922 1.00 94.19 89 ILE A C 1
ATOM 723 O O . ILE A 1 89 ? -6.737 5.378 8.217 1.00 94.19 89 ILE A O 1
ATOM 727 N N . VAL A 1 90 ? -7.346 3.509 9.307 1.00 90.00 90 VAL A N 1
ATOM 728 C CA . VAL A 1 90 ? -8.762 3.570 8.949 1.00 90.00 90 VAL A CA 1
ATOM 729 C C . VAL A 1 90 ? -9.507 4.321 10.048 1.00 90.00 90 VAL A C 1
ATOM 731 O O . VAL A 1 90 ? -9.475 3.924 11.215 1.00 90.00 90 VAL A O 1
ATOM 734 N N . ALA A 1 91 ? -10.174 5.416 9.683 1.00 78.00 91 ALA A N 1
ATOM 735 C CA . ALA A 1 91 ? -11.062 6.115 10.601 1.00 78.00 91 ALA A CA 1
ATOM 736 C C . ALA A 1 91 ? -12.278 5.234 10.909 1.00 78.00 91 ALA A C 1
ATOM 738 O O . ALA A 1 91 ? -12.885 4.671 9.999 1.00 78.00 91 ALA A O 1
ATOM 739 N N . LYS A 1 92 ? -12.645 5.133 12.189 1.00 65.31 92 LYS A N 1
ATOM 740 C CA . LYS A 1 92 ? -13.923 4.532 12.568 1.00 65.31 92 LYS A CA 1
ATOM 741 C C . LYS A 1 92 ? -15.031 5.521 12.211 1.00 65.31 92 LYS A C 1
ATOM 743 O O . LYS A 1 92 ? -15.007 6.652 12.693 1.00 65.31 92 LYS A O 1
ATOM 748 N N . SER A 1 93 ? -15.931 5.100 11.330 1.00 58.59 93 SER A N 1
ATOM 749 C CA . SER A 1 93 ? -17.239 5.729 11.124 1.00 58.59 93 SER A CA 1
ATOM 750 C C . SER A 1 93 ? -18.161 5.471 12.306 1.00 58.59 93 SER A C 1
ATOM 752 O O . SER A 1 93 ? -18.085 4.337 12.836 1.00 58.59 93 SER A O 1
#

pLDDT: mean 89.95, std 11.63, range [44.31, 97.94]

Organism: NCBI:txid1890302

Foldseek 3Di:
DDDPPPADEAEDEDDDDDPVCPPVCPSVVVVVVSLVVCLVPNHFKYKYKDWPVPVVVVVSCVVVVWDFDDKAALPPVVVSTIITMTMDGDDHD